Protein AF-A0A3N5PDW2-F1 (afdb_monomer_lite)

Sequence (123 aa):
MMLAMENLGFAMRLTTVVAPVGIYFLVLGLLNSRRHPQLLSGRQDFSLLFISLSLLFLLPLASYVGLSMTGAVLLALALAAVVFFLSPQDRMWVIYNLPRMEARSAIARSLRAMNVDFADDAG

Structure (mmCIF, N/CA/C/O backbone):
data_AF-A0A3N5PDW2-F1
#
_entry.id   AF-A0A3N5PDW2-F1
#
loop_
_atom_site.group_PDB
_atom_site.id
_atom_site.type_symbol
_atom_site.label_atom_id
_atom_site.label_alt_id
_atom_site.label_comp_id
_atom_site.label_asym_id
_atom_site.label_entity_id
_atom_site.label_seq_id
_atom_site.pdbx_PDB_ins_code
_atom_site.Cartn_x
_atom_site.Cartn_y
_atom_site.Cartn_z
_atom_site.occupancy
_atom_site.B_iso_or_equiv
_atom_site.auth_seq_id
_atom_site.auth_comp_id
_atom_site.auth_asym_id
_atom_site.auth_atom_id
_atom_site.pdbx_PDB_model_num
ATOM 1 N N . MET A 1 1 ? 35.733 -8.718 -13.065 1.00 63.22 1 MET A N 1
ATOM 2 C CA . MET A 1 1 ? 34.658 -7.893 -13.667 1.00 63.22 1 MET A CA 1
ATOM 3 C C . MET A 1 1 ? 33.363 -8.687 -13.852 1.00 63.22 1 MET A C 1
ATOM 5 O O . MET A 1 1 ? 32.339 -8.223 -13.378 1.00 63.22 1 MET A O 1
ATOM 9 N N . MET A 1 2 ? 33.407 -9.902 -14.421 1.00 69.75 2 MET A N 1
ATOM 10 C CA . MET A 1 2 ? 32.227 -10.770 -14.628 1.00 69.75 2 MET A CA 1
ATOM 11 C C . MET A 1 2 ? 31.463 -11.115 -13.328 1.00 69.75 2 MET A C 1
ATOM 13 O O . MET A 1 2 ? 30.279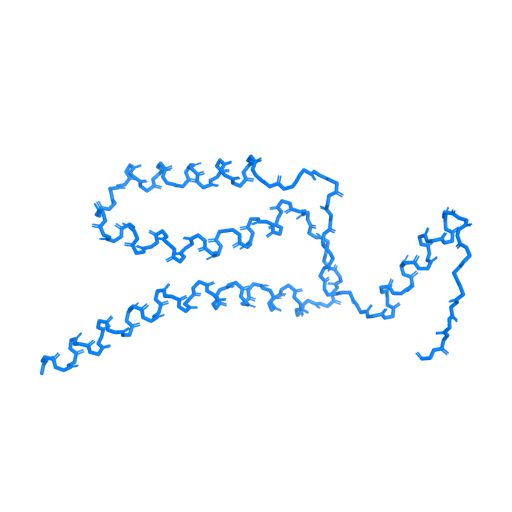 -10.819 -13.228 1.00 69.75 2 MET A O 1
ATOM 17 N N . LEU A 1 3 ? 32.168 -11.569 -12.280 1.00 74.19 3 LEU A N 1
ATOM 18 C CA . LEU A 1 3 ? 31.595 -11.833 -10.943 1.00 74.19 3 LEU A CA 1
ATOM 19 C C . LEU A 1 3 ? 30.930 -10.603 -10.293 1.00 74.19 3 LEU A C 1
ATOM 21 O O . LEU A 1 3 ? 29.956 -10.727 -9.557 1.00 74.19 3 LEU A O 1
ATOM 25 N N . ALA A 1 4 ? 31.445 -9.396 -10.556 1.00 72.94 4 ALA A N 1
ATOM 26 C CA . ALA A 1 4 ? 30.876 -8.166 -10.003 1.00 72.94 4 ALA A CA 1
ATOM 27 C C . ALA A 1 4 ? 29.554 -7.791 -10.695 1.00 72.94 4 ALA A C 1
ATOM 29 O O . ALA A 1 4 ? 28.622 -7.352 -10.027 1.00 72.94 4 ALA A O 1
ATOM 30 N N . MET A 1 5 ? 29.450 -8.005 -12.012 1.00 73.94 5 MET A N 1
ATOM 31 C CA . MET A 1 5 ? 28.212 -7.786 -12.773 1.00 73.94 5 MET A CA 1
ATOM 32 C C . MET A 1 5 ? 27.130 -8.815 -12.427 1.00 73.94 5 MET A C 1
ATOM 34 O O . MET A 1 5 ? 25.963 -8.445 -12.317 1.00 73.94 5 MET A O 1
ATOM 38 N N . GLU A 1 6 ? 27.501 -10.075 -12.188 1.00 76.44 6 GLU A N 1
ATOM 39 C CA . GLU A 1 6 ? 26.564 -11.119 -11.745 1.00 76.44 6 GLU A CA 1
ATOM 40 C C . GLU A 1 6 ? 25.986 -10.816 -10.356 1.00 76.44 6 GLU A C 1
ATOM 42 O O . GLU A 1 6 ? 24.767 -10.839 -10.175 1.00 76.44 6 GLU A O 1
ATOM 47 N N . ASN A 1 7 ? 26.840 -10.432 -9.401 1.00 82.12 7 ASN A N 1
ATOM 48 C CA . ASN A 1 7 ? 26.404 -10.031 -8.062 1.00 82.12 7 ASN A CA 1
ATOM 49 C C . ASN A 1 7 ? 25.494 -8.797 -8.093 1.00 82.12 7 ASN A C 1
ATOM 51 O O . ASN A 1 7 ? 24.509 -8.736 -7.358 1.00 82.12 7 ASN A O 1
ATOM 55 N N . LEU A 1 8 ? 25.785 -7.830 -8.966 1.00 83.62 8 LEU A N 1
ATOM 56 C CA . LEU A 1 8 ? 24.971 -6.625 -9.117 1.00 83.62 8 LEU A CA 1
ATOM 57 C C . LEU A 1 8 ? 23.604 -6.943 -9.744 1.00 83.62 8 LEU A C 1
ATOM 59 O O . LEU A 1 8 ? 22.581 -6.444 -9.278 1.00 83.62 8 LEU A O 1
ATOM 63 N N . GLY A 1 9 ? 23.561 -7.835 -10.737 1.00 81.81 9 GLY A N 1
ATOM 64 C CA . GLY A 1 9 ? 22.312 -8.328 -11.318 1.00 81.81 9 GLY A CA 1
ATOM 65 C C . GLY A 1 9 ? 21.448 -9.089 -10.309 1.00 81.81 9 GLY A C 1
ATOM 66 O O . GLY A 1 9 ? 20.234 -8.878 -10.251 1.00 81.81 9 GLY A O 1
ATOM 67 N N . PHE A 1 10 ? 22.064 -9.931 -9.475 1.00 83.62 10 PHE A N 1
ATOM 68 C CA . PHE A 1 10 ? 21.368 -10.635 -8.399 1.00 83.62 10 PHE A CA 1
ATOM 69 C C . PHE A 1 10 ? 20.831 -9.669 -7.337 1.00 83.62 10 PHE A C 1
ATOM 71 O O . PHE A 1 10 ? 19.653 -9.742 -6.988 1.00 83.62 10 PHE A O 1
ATOM 78 N N . ALA A 1 11 ? 21.653 -8.720 -6.878 1.00 84.00 11 ALA A N 1
ATOM 79 C CA . ALA A 1 11 ? 21.247 -7.716 -5.900 1.00 84.00 11 ALA A CA 1
ATOM 80 C C . ALA A 1 11 ? 20.052 -6.891 -6.401 1.00 84.00 11 ALA A C 1
ATOM 82 O O . ALA A 1 11 ? 19.073 -6.740 -5.682 1.00 84.00 11 ALA A O 1
ATOM 83 N N . MET A 1 12 ? 20.072 -6.443 -7.659 1.00 81.38 12 MET A N 1
ATOM 84 C CA . MET A 1 12 ? 18.969 -5.683 -8.259 1.00 81.38 12 MET A CA 1
ATOM 85 C C . MET A 1 12 ? 17.661 -6.484 -8.334 1.00 81.38 12 MET A C 1
ATOM 87 O O . MET A 1 12 ? 16.587 -5.948 -8.046 1.00 81.38 12 MET A O 1
ATOM 91 N N . ARG A 1 13 ? 17.735 -7.777 -8.681 1.00 81.12 13 ARG A N 1
ATOM 92 C CA . ARG A 1 13 ? 16.570 -8.683 -8.673 1.00 81.12 13 ARG A CA 1
ATOM 93 C C . ARG A 1 13 ? 16.031 -8.894 -7.263 1.00 81.12 13 ARG A C 1
ATOM 95 O O . ARG A 1 13 ? 14.824 -8.880 -7.053 1.00 81.12 13 ARG A O 1
ATOM 102 N N . LEU A 1 1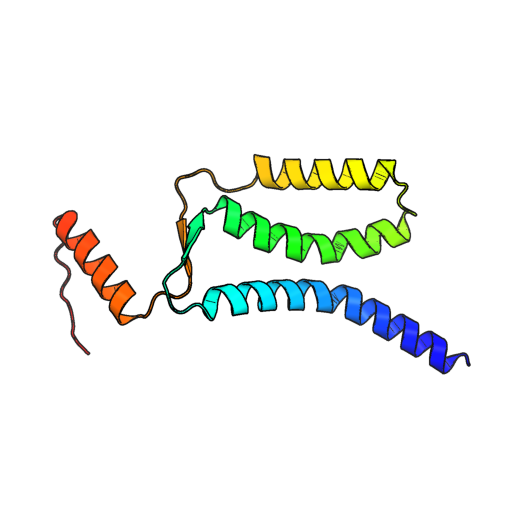4 ? 16.920 -9.046 -6.286 1.00 83.31 14 LEU A N 1
ATOM 103 C CA . LEU A 1 14 ? 16.521 -9.179 -4.893 1.00 83.31 14 LEU A CA 1
ATOM 104 C C . LEU A 1 14 ? 15.866 -7.888 -4.383 1.00 83.31 14 LEU A C 1
ATOM 106 O O . LEU A 1 14 ? 14.794 -7.939 -3.791 1.00 83.31 14 LEU A O 1
ATOM 110 N N . THR A 1 15 ? 16.454 -6.724 -4.659 1.00 82.50 15 THR A N 1
ATOM 111 C CA . THR A 1 15 ? 15.915 -5.423 -4.245 1.00 82.50 15 THR A CA 1
ATOM 112 C C . THR A 1 15 ? 14.554 -5.143 -4.870 1.00 82.50 15 THR A C 1
ATOM 114 O O . THR A 1 15 ? 13.666 -4.673 -4.170 1.00 82.50 15 THR A O 1
ATOM 117 N N . THR A 1 16 ? 14.346 -5.462 -6.149 1.00 78.81 16 THR A N 1
ATOM 118 C CA . THR A 1 16 ? 13.032 -5.284 -6.798 1.00 78.81 16 THR A CA 1
ATOM 119 C C . THR A 1 16 ? 11.940 -6.140 -6.161 1.00 78.81 16 THR A C 1
ATOM 121 O O . THR A 1 16 ? 10.790 -5.710 -6.134 1.00 78.81 16 THR A O 1
ATOM 124 N N . VAL A 1 17 ? 12.295 -7.293 -5.583 1.00 79.56 17 VAL A N 1
ATOM 125 C CA . VAL A 1 17 ? 11.353 -8.143 -4.843 1.00 79.56 17 VAL A CA 1
ATOM 126 C C . VAL A 1 17 ? 11.146 -7.676 -3.399 1.00 79.56 17 VAL A C 1
ATOM 128 O O . VAL A 1 17 ? 10.023 -7.624 -2.902 1.00 79.56 17 VAL A O 1
ATOM 131 N N . VAL A 1 18 ? 12.229 -7.325 -2.707 1.00 82.88 18 VAL A N 1
ATOM 132 C CA . VAL A 1 18 ? 12.208 -7.026 -1.269 1.00 82.88 18 VAL A CA 1
ATOM 133 C C . VAL A 1 18 ? 11.745 -5.598 -0.979 1.00 82.88 18 VAL A C 1
ATOM 135 O O . VAL A 1 18 ? 11.040 -5.378 0.004 1.00 82.88 18 VAL A O 1
ATOM 138 N N . ALA A 1 19 ? 12.101 -4.619 -1.815 1.00 82.62 19 ALA A N 1
ATOM 139 C CA . ALA A 1 19 ? 11.792 -3.212 -1.559 1.00 82.62 19 ALA A CA 1
ATOM 140 C C . ALA A 1 19 ? 10.282 -2.922 -1.444 1.00 82.62 19 ALA A C 1
ATOM 142 O O . ALA A 1 19 ? 9.908 -2.254 -0.484 1.00 82.62 19 ALA A O 1
ATOM 143 N N . PRO A 1 20 ? 9.391 -3.434 -2.317 1.00 79.75 20 PRO A N 1
ATOM 144 C CA . PRO A 1 20 ? 7.949 -3.200 -2.196 1.00 79.75 20 PRO A CA 1
ATOM 145 C C . PRO A 1 20 ? 7.359 -3.774 -0.902 1.00 79.75 20 PRO A C 1
ATOM 147 O O . PRO A 1 20 ? 6.557 -3.123 -0.233 1.00 79.75 20 PRO A O 1
ATOM 150 N N . VAL A 1 21 ? 7.816 -4.966 -0.505 1.00 82.75 21 VAL A N 1
ATOM 151 C CA . VAL A 1 21 ? 7.436 -5.599 0.767 1.00 82.75 21 VAL A CA 1
ATOM 152 C C . VAL A 1 21 ? 7.930 -4.759 1.947 1.00 82.75 21 VAL A C 1
ATOM 154 O O . VAL A 1 21 ? 7.174 -4.487 2.879 1.00 82.75 21 VAL A O 1
ATOM 157 N N . GLY A 1 22 ? 9.175 -4.284 1.885 1.00 85.44 22 GLY A N 1
ATOM 158 C CA . GLY A 1 22 ? 9.746 -3.378 2.878 1.00 85.44 22 GLY A CA 1
ATOM 159 C C . GLY A 1 22 ? 8.977 -2.061 2.988 1.00 85.44 22 GLY A C 1
ATOM 160 O O . GLY A 1 22 ? 8.706 -1.613 4.097 1.00 85.44 22 GLY A O 1
ATOM 161 N N . ILE A 1 23 ? 8.562 -1.471 1.863 1.00 84.62 23 ILE A N 1
ATOM 162 C CA . ILE A 1 23 ? 7.730 -0.260 1.828 1.00 84.62 23 ILE A CA 1
ATOM 163 C C . ILE A 1 23 ? 6.378 -0.522 2.492 1.00 84.62 23 ILE A C 1
ATOM 165 O O . ILE A 1 23 ? 5.954 0.275 3.326 1.00 84.62 23 ILE A O 1
ATOM 169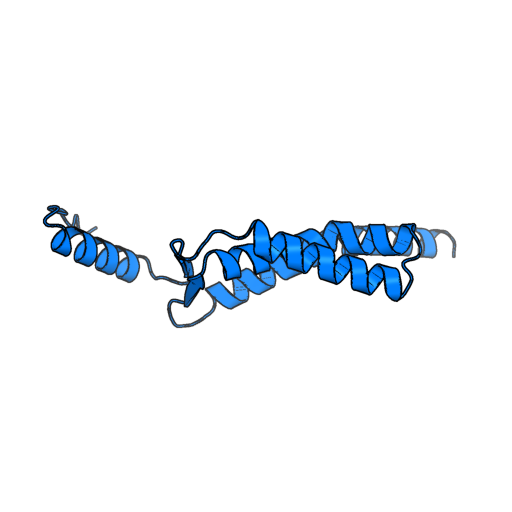 N N . TYR A 1 24 ? 5.724 -1.643 2.181 1.00 85.12 24 TYR A N 1
ATOM 170 C CA . TYR A 1 24 ? 4.456 -2.008 2.809 1.00 85.12 24 TYR A CA 1
ATOM 171 C C . TYR A 1 24 ? 4.587 -2.108 4.337 1.00 85.12 24 TYR A C 1
ATOM 173 O O . TYR A 1 24 ? 3.829 -1.470 5.070 1.00 85.12 24 TYR A O 1
ATOM 181 N N . PHE A 1 25 ? 5.591 -2.838 4.831 1.00 86.81 25 PHE A N 1
ATOM 182 C CA . PHE A 1 25 ? 5.834 -2.949 6.271 1.00 86.81 25 PHE A CA 1
ATOM 183 C C . PHE A 1 25 ? 6.280 -1.636 6.909 1.00 86.81 25 PHE A C 1
ATOM 185 O O . PHE A 1 25 ? 5.925 -1.380 8.055 1.00 86.81 25 PHE A O 1
ATOM 192 N N . LEU A 1 26 ? 7.008 -0.782 6.189 1.00 86.12 26 LEU A N 1
ATOM 193 C CA . LEU A 1 26 ? 7.357 0.556 6.657 1.00 86.12 26 LEU A CA 1
ATOM 194 C C . LEU A 1 26 ? 6.098 1.408 6.845 1.00 86.12 26 LEU A C 1
ATOM 196 O O . LEU A 1 26 ? 5.933 2.026 7.893 1.00 86.12 26 LEU A O 1
ATOM 200 N N . VAL A 1 27 ? 5.191 1.413 5.865 1.00 84.94 27 VAL A N 1
ATOM 201 C CA . VAL A 1 27 ? 3.908 2.122 5.958 1.00 84.94 27 VAL A CA 1
ATOM 202 C C . VAL A 1 27 ? 3.091 1.586 7.130 1.00 84.94 27 VAL A C 1
ATOM 204 O O . VAL A 1 27 ? 2.648 2.373 7.965 1.00 84.94 27 VAL A O 1
ATOM 207 N N . LEU A 1 28 ? 2.952 0.263 7.256 1.00 84.00 28 LEU A N 1
ATOM 208 C CA . LEU A 1 28 ? 2.284 -0.349 8.405 1.00 84.00 28 LEU A CA 1
ATOM 209 C C . LEU A 1 28 ? 2.953 0.034 9.725 1.00 84.00 28 LEU A C 1
ATOM 211 O O . LEU A 1 28 ? 2.263 0.377 10.679 1.00 84.00 28 LEU A O 1
ATOM 215 N N . GLY A 1 29 ? 4.281 0.000 9.797 1.00 83.81 29 GLY A N 1
ATOM 216 C CA . GLY A 1 29 ? 5.037 0.379 10.985 1.00 83.81 29 GLY A CA 1
ATOM 217 C C . GLY A 1 29 ? 4.797 1.836 11.372 1.00 83.81 29 GLY A C 1
ATOM 218 O O . GLY A 1 29 ? 4.584 2.125 12.546 1.00 83.81 29 GLY A O 1
ATOM 219 N N . LEU A 1 30 ? 4.738 2.748 10.399 1.00 84.62 30 LEU A N 1
ATOM 220 C CA . LEU A 1 30 ? 4.427 4.162 10.621 1.00 84.62 30 LEU A CA 1
ATOM 221 C C . LEU A 1 30 ? 2.988 4.376 11.100 1.00 84.62 30 LEU A C 1
ATOM 223 O O . LEU A 1 30 ? 2.764 5.203 11.984 1.00 84.62 30 LEU A O 1
ATOM 227 N N . LEU A 1 31 ? 2.024 3.634 10.549 1.00 84.31 31 LEU A N 1
ATOM 228 C CA . LEU A 1 31 ? 0.634 3.657 11.013 1.00 84.31 31 LEU A CA 1
ATOM 229 C C . LEU A 1 31 ? 0.522 3.121 12.449 1.00 84.31 31 LEU A C 1
ATOM 231 O O . LEU A 1 31 ? -0.147 3.721 13.287 1.00 84.31 31 LEU A O 1
ATOM 235 N N . ASN A 1 32 ? 1.239 2.040 12.760 1.00 81.19 32 ASN A N 1
ATOM 236 C CA . ASN A 1 32 ? 1.230 1.411 14.081 1.00 81.19 32 ASN A CA 1
ATOM 237 C C . ASN A 1 32 ? 2.067 2.155 15.136 1.00 81.19 32 ASN A C 1
ATOM 239 O O . ASN A 1 32 ? 1.840 1.963 16.321 1.00 81.19 32 ASN A O 1
ATOM 243 N N . SER A 1 33 ? 3.008 3.017 14.741 1.00 81.81 33 SER A N 1
ATOM 244 C CA . SER A 1 33 ? 3.857 3.778 15.679 1.00 81.81 33 SER A CA 1
ATOM 245 C C . SER A 1 33 ? 3.255 5.117 16.113 1.00 81.81 33 SER A C 1
ATOM 247 O O . SER A 1 33 ? 3.870 5.866 16.878 1.00 81.81 33 SER A O 1
ATOM 249 N N . ARG A 1 34 ? 2.075 5.481 15.599 1.00 82.00 34 ARG A N 1
ATOM 250 C CA . ARG A 1 34 ? 1.386 6.715 16.001 1.00 82.00 34 ARG A CA 1
ATOM 251 C C . ARG A 1 34 ? 0.986 6.624 17.480 1.00 82.00 34 ARG A C 1
A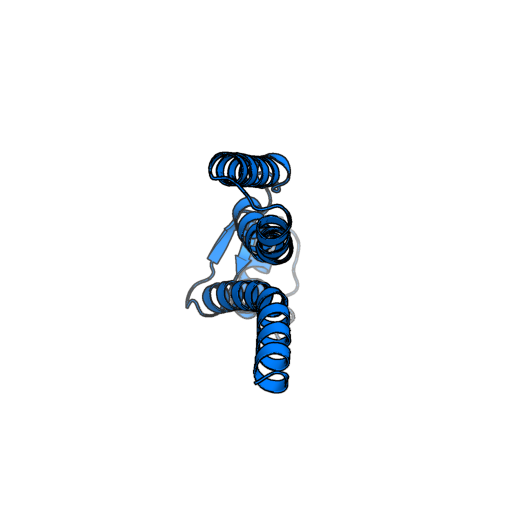TOM 253 O O . ARG A 1 34 ? 0.885 5.551 18.050 1.00 82.00 34 ARG A O 1
ATOM 260 N N . ARG A 1 35 ? 0.755 7.763 18.137 1.00 76.44 35 ARG A N 1
ATOM 261 C CA . ARG A 1 35 ? 0.301 7.789 19.548 1.00 76.44 35 ARG A CA 1
ATOM 262 C C . ARG A 1 35 ? -1.213 7.671 19.712 1.00 76.44 35 ARG A C 1
ATOM 264 O O . ARG A 1 35 ? -1.683 7.455 20.819 1.00 76.44 35 ARG A O 1
ATOM 271 N N . HIS A 1 36 ? -1.960 7.845 18.626 1.00 78.06 36 HIS A N 1
ATOM 272 C CA . HIS A 1 36 ? -3.417 7.864 18.639 1.00 78.06 36 HIS A CA 1
ATOM 273 C C . HIS A 1 36 ? -3.965 6.802 17.683 1.00 78.06 36 HIS A C 1
ATOM 275 O O . HIS A 1 36 ? -3.313 6.538 16.662 1.00 78.06 36 HIS A O 1
ATOM 281 N N . PRO A 1 37 ? -5.143 6.223 17.978 1.00 81.56 37 PRO A N 1
ATOM 282 C CA . PRO A 1 37 ? -5.830 5.329 17.059 1.00 81.56 37 PRO A CA 1
ATOM 283 C C . PRO A 1 37 ? -6.090 6.028 15.727 1.00 81.56 37 PRO A C 1
ATOM 285 O O . PRO A 1 37 ? -6.525 7.182 15.691 1.00 81.56 37 PRO A O 1
ATOM 288 N N . GLN A 1 38 ? -5.818 5.335 14.627 1.00 83.75 38 GLN A N 1
ATOM 289 C CA . GLN A 1 38 ? -6.072 5.848 13.286 1.00 83.75 38 GLN A CA 1
ATOM 290 C C . GLN A 1 38 ? -7.210 5.071 12.644 1.00 83.75 38 GLN A C 1
ATOM 292 O O . GLN A 1 38 ? -7.160 3.847 12.556 1.00 83.75 38 GLN A O 1
ATOM 297 N N . LEU A 1 39 ? -8.223 5.801 12.185 1.00 85.94 39 LEU A N 1
ATOM 298 C CA . LEU A 1 39 ? -9.337 5.254 11.429 1.00 85.94 39 LEU A CA 1
ATOM 299 C C . LEU A 1 39 ? -9.031 5.422 9.938 1.00 85.94 39 LEU A C 1
ATOM 301 O O . LEU A 1 39 ? -8.989 6.546 9.439 1.00 85.94 39 LEU A O 1
ATOM 305 N N . LEU A 1 40 ? -8.793 4.318 9.241 1.00 86.56 40 LEU A N 1
ATOM 306 C CA . LEU A 1 40 ? -8.612 4.293 7.793 1.00 86.56 40 LEU A CA 1
ATOM 307 C C . LEU A 1 40 ? -9.881 3.743 7.147 1.00 86.56 40 LEU A C 1
ATOM 309 O O . LEU A 1 40 ? -10.472 2.780 7.640 1.00 86.56 40 LEU A O 1
ATOM 313 N N . SER A 1 41 ? -10.316 4.345 6.042 1.00 87.00 41 SER A N 1
ATOM 314 C CA . SER A 1 41 ? -11.379 3.736 5.242 1.00 87.00 41 SER A CA 1
ATOM 315 C C . SER A 1 41 ? -10.847 2.483 4.549 1.00 87.00 41 SER A C 1
ATOM 317 O O . SER A 1 41 ? -9.659 2.393 4.228 1.00 87.00 41 SER A O 1
ATOM 319 N N . GLY A 1 42 ? -11.729 1.528 4.252 1.00 84.31 42 GLY A N 1
ATOM 320 C CA . GLY A 1 42 ? -11.368 0.328 3.496 1.00 84.31 42 GLY A CA 1
ATOM 321 C C . GLY A 1 42 ? -10.714 0.667 2.154 1.00 84.31 42 GLY A C 1
ATOM 322 O O . GLY A 1 42 ? -9.813 -0.036 1.711 1.00 84.31 42 GLY A O 1
ATOM 323 N N . ARG A 1 43 ? -11.080 1.804 1.544 1.00 86.81 43 ARG A N 1
ATOM 324 C CA . ARG A 1 43 ? -10.432 2.306 0.325 1.00 86.81 43 ARG A CA 1
ATOM 325 C C . ARG A 1 43 ? -8.991 2.734 0.549 1.00 86.81 43 ARG A C 1
ATOM 327 O O . ARG A 1 43 ? -8.144 2.448 -0.294 1.00 86.81 43 ARG A O 1
ATOM 334 N N . GLN A 1 44 ? -8.707 3.422 1.652 1.00 87.19 44 GLN A N 1
ATOM 335 C CA . GLN A 1 44 ? -7.349 3.848 1.984 1.00 87.19 44 GLN A CA 1
ATOM 336 C C . GLN A 1 44 ? -6.461 2.646 2.296 1.00 87.19 44 GLN A C 1
ATOM 338 O O . GLN A 1 44 ? -5.381 2.544 1.721 1.00 87.19 44 GLN A O 1
ATOM 343 N N . ASP A 1 45 ? -6.936 1.717 3.128 1.00 87.44 45 ASP A N 1
ATOM 344 C CA . ASP A 1 45 ? -6.201 0.489 3.445 1.00 87.44 45 ASP A CA 1
ATOM 345 C C . ASP A 1 45 ? -5.927 -0.349 2.183 1.00 87.44 45 ASP A C 1
ATOM 347 O O . ASP A 1 45 ? -4.777 -0.666 1.867 1.00 87.44 45 ASP A O 1
ATOM 351 N N . PHE A 1 46 ? -6.964 -0.579 1.368 1.00 88.19 46 PHE A N 1
ATOM 352 C CA . PHE A 1 46 ? -6.828 -1.269 0.086 1.00 88.19 46 PHE A CA 1
ATOM 353 C C . PHE A 1 46 ? -5.811 -0.588 -0.832 1.00 88.19 46 PHE A C 1
ATOM 355 O O . PHE A 1 46 ? -4.984 -1.264 -1.434 1.00 88.19 46 PHE A O 1
ATOM 362 N N . SER A 1 47 ? -5.836 0.745 -0.929 1.00 88.38 47 SER A N 1
ATOM 363 C CA . SER A 1 47 ? -4.892 1.494 -1.767 1.00 88.38 47 SER A CA 1
ATOM 364 C C . SER A 1 47 ? -3.452 1.323 -1.289 1.00 88.38 47 SER A C 1
ATOM 366 O O . SER A 1 47 ? -2.565 1.087 -2.105 1.00 88.38 47 SER A O 1
ATOM 368 N N . LEU A 1 48 ? -3.209 1.412 0.023 1.00 86.50 48 LEU A N 1
ATOM 369 C CA . LEU A 1 48 ? -1.875 1.254 0.603 1.00 86.50 48 LEU A CA 1
ATOM 370 C C . LEU A 1 48 ? -1.301 -0.134 0.317 1.00 86.50 48 LEU A C 1
ATOM 372 O O . LEU A 1 48 ? -0.151 -0.248 -0.114 1.00 86.50 48 LEU A O 1
ATOM 376 N N . LEU A 1 49 ? -2.107 -1.176 0.506 1.00 85.00 49 LEU A N 1
ATOM 377 C CA . LEU A 1 49 ? -1.708 -2.551 0.235 1.00 85.00 49 LEU A CA 1
ATOM 378 C C . LEU A 1 49 ? -1.518 -2.784 -1.268 1.00 85.00 49 LEU A C 1
ATOM 380 O O . LEU A 1 49 ? -0.457 -3.237 -1.701 1.00 85.00 49 LEU A O 1
ATOM 384 N N . PHE A 1 50 ? -2.518 -2.428 -2.073 1.00 88.00 50 PHE A N 1
ATOM 385 C CA . PHE A 1 50 ? -2.527 -2.693 -3.505 1.00 88.00 50 PHE A CA 1
ATOM 386 C C . PHE A 1 50 ? -1.406 -1.953 -4.232 1.00 88.00 50 PHE A C 1
ATOM 388 O O . PHE A 1 50 ? -0.698 -2.573 -5.018 1.00 88.00 50 PHE A O 1
ATOM 395 N N . ILE A 1 51 ? -1.189 -0.662 -3.962 1.00 86.19 51 ILE A N 1
ATOM 396 C CA . ILE A 1 51 ? -0.124 0.117 -4.614 1.00 86.19 51 ILE A CA 1
ATOM 397 C C . ILE A 1 51 ? 1.253 -0.429 -4.227 1.00 86.19 51 ILE A C 1
ATOM 399 O O . ILE A 1 51 ? 2.097 -0.624 -5.104 1.00 86.19 51 ILE A O 1
ATOM 403 N N . SER A 1 52 ? 1.470 -0.725 -2.939 1.00 82.75 52 SER A N 1
ATOM 404 C CA . SER A 1 52 ? 2.761 -1.241 -2.470 1.00 82.75 52 SER A CA 1
ATOM 405 C C . SER A 1 52 ? 3.088 -2.583 -3.120 1.00 82.75 52 SER A C 1
ATOM 407 O O . SER A 1 52 ? 4.196 -2.768 -3.613 1.00 82.75 52 SER A O 1
ATOM 409 N N . LEU A 1 53 ? 2.119 -3.500 -3.203 1.00 82.81 53 LEU A N 1
ATOM 410 C CA . LEU A 1 53 ? 2.324 -4.798 -3.849 1.00 82.81 53 LEU A CA 1
ATOM 411 C C . LEU A 1 53 ? 2.346 -4.709 -5.377 1.00 82.81 53 LEU A C 1
ATOM 413 O O . LEU A 1 53 ? 3.063 -5.471 -6.015 1.00 82.81 53 LEU A O 1
ATOM 417 N N . SER A 1 54 ? 1.624 -3.771 -5.989 1.00 84.06 54 SER A N 1
ATOM 418 C CA . SER A 1 54 ? 1.656 -3.575 -7.444 1.00 84.06 54 SER A CA 1
ATOM 419 C C . SER A 1 54 ? 3.053 -3.189 -7.918 1.00 84.06 54 SER A C 1
ATOM 421 O O . SER A 1 54 ? 3.496 -3.656 -8.964 1.00 84.06 54 SER A O 1
ATOM 423 N N . LEU A 1 55 ? 3.793 -2.406 -7.126 1.00 81.62 55 LEU A N 1
ATOM 424 C CA . LEU A 1 55 ? 5.172 -2.026 -7.442 1.00 81.62 55 LEU A CA 1
ATOM 425 C C . LEU A 1 55 ? 6.086 -3.241 -7.682 1.00 81.62 55 LEU A C 1
ATOM 427 O O . LEU A 1 55 ? 6.972 -3.169 -8.533 1.00 81.62 55 LEU A O 1
ATOM 431 N N . LEU A 1 56 ? 5.822 -4.359 -6.994 1.00 79.50 56 LEU A N 1
ATOM 432 C CA . LEU A 1 56 ? 6.538 -5.629 -7.142 1.00 79.50 56 LEU A CA 1
ATOM 433 C C . LEU A 1 56 ? 6.485 -6.180 -8.566 1.00 79.50 56 LEU A C 1
ATOM 435 O O . LEU A 1 56 ? 7.468 -6.726 -9.057 1.00 79.50 56 LEU A O 1
ATOM 439 N N . PHE A 1 57 ? 5.340 -6.032 -9.227 1.00 78.62 57 PHE A N 1
ATOM 440 C CA . PHE A 1 57 ? 5.108 -6.576 -10.561 1.00 78.62 57 PHE A CA 1
ATOM 441 C C . PHE A 1 57 ? 5.330 -5.528 -11.649 1.00 78.62 57 PHE A C 1
ATOM 443 O O . PHE A 1 57 ? 5.837 -5.839 -12.725 1.00 78.62 57 PHE A O 1
ATOM 450 N N . LEU A 1 58 ? 4.982 -4.274 -11.371 1.00 82.56 58 LEU A N 1
ATOM 451 C CA . LEU A 1 58 ? 4.992 -3.219 -12.374 1.00 82.56 58 LEU A CA 1
ATOM 452 C C . LEU A 1 58 ? 6.382 -2.706 -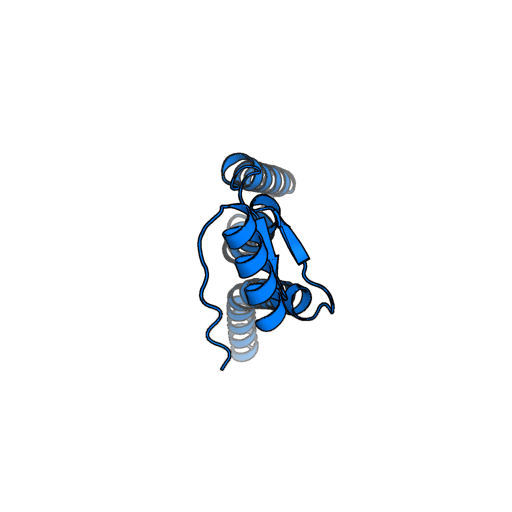12.713 1.00 82.56 58 LEU A C 1
ATOM 454 O O . LEU A 1 58 ? 6.643 -2.445 -13.881 1.00 82.56 58 LEU A O 1
ATOM 458 N N . LEU A 1 59 ? 7.276 -2.576 -11.732 1.00 80.00 59 LEU A N 1
ATOM 459 C CA . LEU A 1 59 ? 8.656 -2.156 -11.986 1.00 80.00 59 LEU A CA 1
ATOM 460 C C . LEU A 1 59 ? 9.402 -3.131 -12.915 1.00 80.00 59 LEU A C 1
ATOM 462 O O . LEU A 1 59 ? 9.923 -2.678 -13.940 1.00 80.00 59 LEU A O 1
ATOM 466 N N . PRO A 1 60 ? 9.437 -4.452 -12.637 1.00 75.88 60 PRO A N 1
ATOM 467 C CA . PRO A 1 60 ? 10.092 -5.387 -13.543 1.00 75.88 60 PRO A CA 1
ATOM 468 C C . PRO A 1 60 ? 9.386 -5.451 -14.900 1.00 75.88 60 PRO A C 1
ATOM 470 O O . PRO A 1 60 ? 10.066 -5.448 -15.925 1.00 75.88 60 PRO A O 1
ATOM 473 N N . LEU A 1 61 ? 8.049 -5.415 -14.941 1.00 79.00 61 LEU A N 1
ATOM 474 C CA . LEU A 1 61 ? 7.308 -5.413 -16.204 1.00 79.00 61 LEU A CA 1
ATOM 475 C C . LEU A 1 61 ? 7.612 -4.169 -17.052 1.00 79.00 61 LEU A C 1
ATOM 477 O O . LEU A 1 61 ? 7.859 -4.287 -18.249 1.00 79.00 61 LEU A O 1
ATOM 481 N N . ALA A 1 62 ? 7.667 -2.988 -16.437 1.00 82.12 62 ALA A N 1
ATOM 482 C CA . ALA A 1 62 ? 8.018 -1.747 -17.119 1.00 82.12 62 ALA A CA 1
ATOM 483 C C . ALA A 1 62 ? 9.445 -1.781 -17.678 1.00 82.12 62 ALA A C 1
ATOM 485 O O . ALA A 1 62 ? 9.672 -1.330 -18.802 1.00 82.12 62 ALA A O 1
ATOM 486 N N . SER A 1 63 ? 10.386 -2.364 -16.928 1.00 78.62 63 SER A N 1
ATOM 487 C CA . SER A 1 63 ? 11.764 -2.551 -17.392 1.00 78.62 63 SER A CA 1
ATOM 488 C C . SER A 1 63 ? 11.873 -3.552 -18.548 1.00 78.62 63 SER A C 1
ATOM 490 O O . SER A 1 63 ? 12.676 -3.351 -19.452 1.00 78.62 63 SER A O 1
ATOM 492 N N . TYR A 1 64 ? 11.041 -4.598 -18.546 1.00 79.31 64 TYR A N 1
ATOM 493 C CA . TYR A 1 64 ? 11.045 -5.644 -19.568 1.00 79.31 64 TYR A CA 1
ATOM 494 C C . TYR A 1 64 ? 10.417 -5.177 -20.886 1.00 79.31 64 TYR A C 1
ATOM 496 O O . TYR A 1 64 ? 10.935 -5.467 -21.958 1.00 79.31 64 TYR A O 1
ATOM 504 N N . VAL A 1 65 ? 9.306 -4.439 -20.807 1.00 83.31 65 VAL A N 1
ATOM 505 C CA . VAL A 1 65 ? 8.541 -3.981 -21.980 1.00 83.31 65 VAL A CA 1
ATOM 506 C C . VAL A 1 65 ? 9.133 -2.702 -22.590 1.00 83.31 65 VAL A C 1
ATOM 508 O O . VAL A 1 65 ? 8.808 -2.356 -23.722 1.00 83.31 65 VAL A O 1
ATOM 511 N N . GLY A 1 66 ? 10.017 -1.999 -21.871 1.00 79.88 66 GLY A N 1
ATOM 512 C CA . GLY A 1 66 ? 10.568 -0.719 -22.322 1.00 79.88 66 GLY A CA 1
ATOM 513 C C . GLY A 1 66 ? 9.496 0.369 -22.316 1.00 79.88 66 GLY A C 1
ATOM 514 O O . GLY A 1 66 ? 9.197 0.971 -23.346 1.00 79.88 66 GLY A O 1
ATOM 515 N N . LEU A 1 67 ? 8.864 0.568 -21.156 1.00 82.56 67 LEU A N 1
ATOM 516 C CA . LEU A 1 67 ? 7.680 1.414 -21.015 1.00 82.56 67 LEU A CA 1
ATOM 517 C C . LEU A 1 67 ? 7.930 2.848 -21.526 1.00 82.56 67 LEU A C 1
ATOM 519 O O . LEU A 1 67 ? 8.784 3.570 -21.011 1.00 82.56 67 LEU A O 1
ATOM 523 N N . SER A 1 68 ? 7.151 3.280 -22.519 1.00 88.19 68 SER A N 1
ATOM 524 C CA . SER A 1 68 ? 7.142 4.673 -22.975 1.00 88.19 68 SER A CA 1
ATOM 525 C C . SER A 1 68 ? 6.406 5.573 -21.977 1.00 88.19 68 SER A C 1
ATOM 527 O O . SER A 1 68 ? 5.632 5.095 -21.146 1.00 88.19 68 SER A O 1
ATOM 529 N N . MET A 1 69 ? 6.582 6.895 -22.085 1.00 84.25 69 MET A N 1
ATOM 530 C CA . MET A 1 69 ? 5.861 7.867 -21.246 1.00 84.25 69 MET A CA 1
ATOM 531 C C . MET A 1 69 ? 4.336 7.673 -21.327 1.00 84.25 69 MET A C 1
ATOM 533 O O . MET A 1 69 ? 3.643 7.691 -20.313 1.00 84.25 69 MET A O 1
ATOM 537 N N . THR A 1 70 ? 3.813 7.400 -22.526 1.00 88.06 70 THR A N 1
ATOM 538 C CA . THR A 1 70 ? 2.392 7.087 -22.739 1.00 88.06 70 THR A CA 1
ATOM 539 C C . THR A 1 70 ? 1.989 5.786 -22.046 1.00 88.06 70 THR A C 1
ATOM 541 O O . THR A 1 70 ? 0.938 5.731 -21.411 1.00 88.06 70 THR A O 1
ATOM 544 N N . GLY A 1 71 ? 2.838 4.754 -22.109 1.00 86.88 71 GLY A N 1
ATOM 545 C CA . GLY A 1 71 ? 2.626 3.500 -21.386 1.00 86.88 71 GLY A CA 1
ATOM 546 C C . GLY A 1 71 ? 2.592 3.695 -19.868 1.00 86.88 71 GLY A C 1
ATOM 547 O O . GLY A 1 71 ? 1.738 3.117 -19.200 1.00 86.88 71 GLY A O 1
ATOM 548 N N . ALA A 1 72 ? 3.453 4.561 -19.326 1.00 84.31 72 ALA A N 1
ATOM 549 C CA . ALA A 1 72 ? 3.470 4.898 -17.902 1.00 84.31 72 ALA A CA 1
ATOM 550 C C . ALA A 1 72 ? 2.173 5.586 -17.454 1.00 84.31 72 ALA A C 1
ATOM 552 O O . ALA A 1 72 ? 1.604 5.219 -16.426 1.00 84.31 72 ALA A O 1
ATOM 553 N N . VAL A 1 73 ? 1.669 6.538 -18.247 1.00 87.19 73 VAL A N 1
ATOM 554 C CA . VAL A 1 73 ? 0.396 7.221 -17.966 1.00 87.19 73 VAL A CA 1
ATOM 555 C C . VAL A 1 73 ? -0.776 6.241 -18.017 1.00 87.19 73 VAL A C 1
ATOM 557 O O . VAL A 1 73 ? -1.591 6.223 -17.097 1.00 87.19 73 VAL A O 1
ATOM 560 N N . LEU A 1 74 ? -0.849 5.390 -19.046 1.00 90.06 74 LEU A N 1
ATOM 561 C CA . LEU A 1 74 ? -1.900 4.372 -19.156 1.00 90.06 74 LEU A CA 1
ATOM 562 C C . LEU A 1 74 ? -1.868 3.392 -17.983 1.00 90.06 74 LEU A C 1
ATOM 564 O O . LEU A 1 74 ? -2.916 3.045 -17.444 1.00 90.06 74 LEU A O 1
ATOM 568 N N . LEU A 1 75 ? -0.674 2.987 -17.555 1.00 88.00 75 LEU A N 1
ATOM 569 C CA . LEU A 1 75 ? -0.511 2.107 -16.410 1.00 88.00 75 LEU A CA 1
ATOM 570 C C . LEU A 1 75 ? -0.977 2.769 -15.107 1.00 88.00 75 LEU A C 1
ATOM 572 O O . LEU A 1 75 ? -1.694 2.148 -14.324 1.00 88.00 75 LEU A O 1
ATOM 576 N N . ALA A 1 76 ? -0.618 4.035 -14.886 1.00 85.25 76 ALA A N 1
ATOM 577 C CA . ALA A 1 76 ? -1.072 4.789 -13.722 1.00 85.25 76 ALA A CA 1
ATOM 578 C C . ALA A 1 76 ? -2.603 4.936 -13.701 1.00 85.25 76 ALA A C 1
ATOM 580 O O . ALA A 1 76 ? -3.227 4.737 -12.659 1.00 85.25 76 ALA A O 1
ATOM 581 N N . LEU A 1 77 ? -3.219 5.215 -14.856 1.00 89.75 77 LEU A N 1
ATOM 582 C CA . LEU A 1 77 ? -4.676 5.272 -14.997 1.00 89.75 77 LEU A CA 1
ATOM 583 C C . LEU A 1 77 ? -5.331 3.912 -14.740 1.00 89.75 77 LEU A C 1
ATOM 585 O O . LEU A 1 77 ? -6.348 3.850 -14.053 1.00 89.75 77 LEU A O 1
ATOM 589 N N . ALA A 1 78 ? -4.741 2.822 -15.236 1.00 89.69 78 ALA A N 1
ATOM 590 C CA . ALA A 1 78 ? -5.235 1.471 -14.991 1.00 89.69 78 ALA A CA 1
ATOM 591 C C . ALA A 1 78 ? -5.196 1.116 -13.497 1.00 89.69 78 ALA A C 1
ATOM 593 O O . ALA A 1 78 ? -6.173 0.594 -12.964 1.00 89.69 78 ALA A O 1
ATOM 594 N N . LEU A 1 79 ? -4.113 1.457 -12.792 1.00 88.88 79 LEU A N 1
ATOM 595 C CA . LEU A 1 79 ? -4.025 1.266 -11.342 1.00 88.88 79 LEU A CA 1
ATOM 596 C C . LEU A 1 79 ? -5.041 2.110 -10.585 1.00 88.88 79 LEU A C 1
ATOM 598 O O . LEU A 1 79 ? -5.702 1.600 -9.683 1.00 88.88 79 LEU A O 1
ATOM 602 N N . ALA A 1 80 ? -5.190 3.381 -10.960 1.00 87.06 80 ALA A N 1
ATOM 603 C CA . ALA A 1 80 ? -6.191 4.255 -10.367 1.00 87.06 80 ALA A CA 1
ATOM 604 C C . ALA A 1 80 ? -7.605 3.694 -10.573 1.00 87.06 80 ALA A C 1
ATOM 606 O O . ALA A 1 80 ? -8.403 3.704 -9.639 1.00 87.06 80 ALA A O 1
ATOM 607 N N . ALA A 1 81 ? -7.895 3.141 -11.753 1.00 90.75 81 ALA A N 1
ATOM 608 C CA . ALA A 1 81 ? -9.161 2.481 -12.039 1.00 90.75 81 ALA A CA 1
ATOM 609 C C . ALA A 1 81 ? -9.355 1.228 -11.174 1.00 90.75 81 ALA A C 1
ATOM 611 O O . ALA A 1 81 ? -10.409 1.077 -10.566 1.00 90.75 81 ALA A O 1
ATOM 612 N N . VAL A 1 82 ? -8.344 0.363 -11.044 1.00 88.75 82 VAL A N 1
ATOM 613 C CA . VAL A 1 82 ? -8.422 -0.821 -10.169 1.00 88.75 82 VAL A CA 1
ATOM 614 C C . VAL A 1 82 ? -8.697 -0.415 -8.727 1.00 88.75 82 VAL A C 1
ATOM 616 O O . VAL A 1 82 ? -9.627 -0.931 -8.115 1.00 88.75 82 VAL A O 1
ATOM 619 N N . VAL A 1 83 ? -7.950 0.551 -8.194 1.00 87.62 83 VAL A N 1
ATOM 620 C CA . VAL A 1 83 ? -8.197 1.083 -6.850 1.00 87.62 83 VAL A CA 1
ATOM 621 C C . VAL A 1 83 ? -9.611 1.645 -6.747 1.00 87.62 83 VAL A C 1
ATOM 623 O O . VAL A 1 83 ? -10.323 1.356 -5.791 1.00 87.62 83 VAL A O 1
ATOM 626 N N . PHE A 1 84 ? -10.061 2.416 -7.731 1.00 86.69 84 PHE A N 1
ATOM 627 C CA . PHE A 1 84 ? -11.387 3.017 -7.711 1.00 86.69 84 PHE A CA 1
ATOM 628 C C . PHE A 1 84 ? -12.514 1.974 -7.727 1.00 86.69 84 PHE A C 1
ATOM 630 O O . PHE A 1 84 ? -13.435 2.089 -6.922 1.00 86.69 84 PHE A O 1
ATOM 637 N N . PHE A 1 85 ? -12.427 0.958 -8.589 1.00 89.00 85 PHE A N 1
ATOM 638 C CA . PHE A 1 85 ? -13.488 -0.031 -8.798 1.00 89.00 85 PHE A CA 1
ATOM 639 C C . PHE A 1 85 ? -13.459 -1.202 -7.813 1.00 89.00 85 PHE A C 1
ATOM 641 O O . PHE A 1 85 ? -14.521 -1.702 -7.454 1.00 89.00 85 PHE A O 1
ATOM 648 N N . LEU A 1 86 ? -12.274 -1.656 -7.393 1.00 87.81 86 LEU A N 1
ATOM 649 C CA . LEU A 1 86 ? -12.127 -2.822 -6.515 1.00 87.81 86 LEU A CA 1
ATOM 650 C C . LEU A 1 86 ? -11.977 -2.461 -5.036 1.00 87.81 86 LEU A C 1
ATOM 652 O O . LEU A 1 86 ? -12.069 -3.353 -4.192 1.00 87.81 86 LEU A O 1
ATOM 656 N N . SER A 1 87 ? -11.761 -1.186 -4.696 1.00 85.00 87 SER A N 1
ATOM 657 C CA . SER A 1 87 ? -11.709 -0.806 -3.285 1.00 85.00 87 SER A CA 1
ATOM 658 C C . SER A 1 87 ? -13.059 -1.039 -2.585 1.00 85.00 87 SER A C 1
ATOM 660 O O . SER A 1 87 ? -14.110 -0.729 -3.154 1.00 85.00 87 SER A O 1
ATOM 662 N N . PRO A 1 88 ? -13.060 -1.553 -1.338 1.00 80.25 88 PRO A N 1
ATOM 663 C CA . PRO A 1 88 ? -14.284 -1.720 -0.561 1.00 80.25 88 PRO A CA 1
ATOM 664 C C . PRO A 1 88 ? -15.020 -0.384 -0.403 1.00 80.25 88 PRO A C 1
ATOM 666 O O . PRO A 1 88 ? -14.411 0.615 -0.016 1.00 80.25 88 PRO A O 1
ATOM 669 N N . GLN A 1 89 ? -16.327 -0.358 -0.676 1.00 74.19 89 GLN A N 1
ATOM 670 C CA . GLN A 1 89 ? -17.145 0.850 -0.510 1.00 74.19 89 GLN A CA 1
ATOM 671 C C . GLN A 1 89 ? -17.336 1.222 0.975 1.00 74.19 89 GLN A C 1
ATOM 673 O O . GLN A 1 89 ? -17.142 0.381 1.853 1.00 74.19 89 GLN A O 1
ATOM 678 N N . ASP A 1 90 ? -17.726 2.484 1.221 1.00 65.88 90 ASP A N 1
ATOM 679 C CA . ASP A 1 90 ? -17.654 3.330 2.442 1.00 65.88 90 ASP A CA 1
ATOM 680 C C . ASP A 1 90 ? -18.148 2.768 3.799 1.00 65.88 90 ASP A C 1
ATOM 682 O O . ASP A 1 90 ? -18.250 3.496 4.787 1.00 65.88 90 ASP A O 1
ATOM 686 N N . ARG A 1 91 ? -18.462 1.476 3.896 1.00 75.00 91 ARG A N 1
ATOM 687 C CA . ARG A 1 91 ? -18.931 0.813 5.121 1.00 75.00 91 ARG A CA 1
ATOM 688 C C . ARG A 1 91 ? -17.855 0.025 5.862 1.00 75.00 91 ARG A C 1
ATOM 690 O O . ARG A 1 91 ? -18.141 -0.507 6.931 1.00 75.00 91 ARG A O 1
ATOM 697 N N . MET A 1 92 ? -16.641 -0.059 5.323 1.00 79.94 92 MET A N 1
ATOM 698 C CA . MET A 1 92 ? -15.526 -0.736 5.979 1.00 79.94 92 MET A CA 1
ATOM 699 C C . MET A 1 92 ? -14.538 0.287 6.535 1.00 79.94 92 MET A C 1
ATOM 701 O O . MET A 1 92 ? -14.019 1.123 5.795 1.00 79.94 92 MET A O 1
ATOM 705 N N . TRP A 1 93 ? -14.271 0.190 7.834 1.00 82.25 93 TRP A N 1
ATOM 706 C CA . TRP A 1 93 ? -13.286 1.001 8.540 1.00 82.25 93 TRP A CA 1
ATOM 707 C C . TRP A 1 93 ? -12.285 0.082 9.222 1.00 82.25 93 TRP A C 1
ATOM 709 O O . TRP A 1 93 ? -12.671 -0.882 9.883 1.00 82.25 93 TRP A O 1
ATOM 719 N N . VAL A 1 94 ? -11.005 0.391 9.060 1.00 83.44 94 VAL A N 1
ATOM 720 C CA . VAL A 1 94 ? -9.899 -0.338 9.672 1.00 83.44 94 VAL A CA 1
ATOM 721 C C . VAL A 1 94 ? -9.278 0.562 10.728 1.00 83.44 94 VAL A C 1
ATOM 723 O O . VAL A 1 94 ? -8.913 1.705 10.446 1.00 83.44 94 VAL A O 1
ATOM 726 N N . ILE A 1 95 ? -9.193 0.059 11.959 1.00 84.00 95 ILE A N 1
ATOM 727 C CA . ILE A 1 95 ? -8.596 0.795 13.073 1.00 84.00 95 ILE A CA 1
ATOM 728 C C . ILE A 1 95 ? -7.174 0.291 13.283 1.00 84.00 95 ILE A C 1
ATOM 730 O O . ILE A 1 95 ? -6.968 -0.875 13.613 1.00 84.00 95 ILE A O 1
ATOM 734 N N . TYR A 1 96 ? -6.204 1.184 13.129 1.00 83.75 96 TYR A N 1
ATOM 735 C CA . TYR A 1 96 ? -4.809 0.922 13.460 1.00 83.75 96 TYR A CA 1
ATOM 736 C C . TYR A 1 96 ? -4.463 1.523 14.809 1.00 83.75 96 TYR A C 1
ATOM 738 O O . TYR A 1 96 ? -5.011 2.559 15.196 1.00 83.75 96 TYR A O 1
ATOM 746 N N . ASN A 1 97 ? -3.504 0.892 15.489 1.00 80.38 97 ASN A N 1
ATOM 747 C CA . ASN A 1 97 ? -2.945 1.401 16.734 1.00 80.38 97 ASN A CA 1
ATOM 748 C C . ASN A 1 97 ? -4.007 1.643 17.829 1.00 80.38 97 ASN A C 1
ATOM 750 O O . ASN A 1 97 ? -4.064 2.704 18.447 1.00 80.38 97 ASN A O 1
ATOM 754 N N . LEU A 1 98 ? -4.887 0.661 18.044 1.00 81.00 98 LEU A N 1
ATOM 755 C CA . LEU A 1 98 ? -5.863 0.688 19.132 1.00 81.00 98 LEU A CA 1
ATOM 756 C C . LEU A 1 98 ? -5.362 -0.193 20.289 1.00 81.00 98 LEU A C 1
ATOM 758 O O . LEU A 1 98 ? -5.302 -1.417 20.126 1.00 81.00 98 LEU A O 1
ATOM 762 N N . PRO A 1 99 ? -5.000 0.381 21.453 1.00 81.81 99 PRO A N 1
ATOM 763 C CA . PRO A 1 99 ? -4.600 -0.400 22.619 1.00 81.81 99 PRO A CA 1
ATOM 764 C C . PRO A 1 99 ? -5.685 -1.410 23.007 1.00 81.81 99 PRO A C 1
ATOM 766 O O . PRO A 1 99 ? -6.871 -1.088 22.970 1.00 81.81 99 PRO A O 1
ATOM 769 N N . ARG A 1 100 ? -5.304 -2.623 23.435 1.00 80.19 100 ARG A N 1
ATOM 770 C CA . ARG A 1 100 ? -6.264 -3.695 23.788 1.00 80.19 100 ARG A CA 1
ATOM 771 C C . ARG A 1 100 ? -7.343 -3.240 24.772 1.00 80.19 100 ARG A C 1
ATOM 773 O O . ARG A 1 100 ? -8.508 -3.584 24.595 1.00 80.19 100 ARG A O 1
ATOM 780 N N . MET A 1 101 ? -6.964 -2.464 25.787 1.00 80.81 101 MET A N 1
ATOM 781 C CA . MET A 1 101 ? -7.910 -1.939 26.777 1.00 80.81 101 MET A CA 1
ATOM 782 C C . MET A 1 101 ? -8.899 -0.950 26.151 1.00 80.81 101 MET A C 1
ATOM 784 O O . MET A 1 101 ? -10.100 -1.036 26.399 1.00 80.81 101 MET A O 1
ATOM 788 N N . GLU A 1 102 ? -8.420 -0.053 25.287 1.00 82.19 102 GLU A N 1
ATOM 789 C CA . GLU A 1 102 ? -9.276 0.894 24.570 1.00 82.19 102 GLU A CA 1
ATOM 790 C C . GLU A 1 102 ? -10.204 0.174 23.590 1.00 82.19 102 GLU A C 1
ATOM 792 O O . GLU A 1 102 ? -11.398 0.472 23.571 1.00 82.19 102 GLU A O 1
ATOM 797 N N . ALA A 1 103 ? -9.694 -0.827 22.862 1.00 84.12 103 ALA A N 1
ATOM 798 C CA . ALA A 1 103 ? -10.473 -1.684 21.971 1.00 84.12 103 ALA A CA 1
ATOM 799 C C . ALA A 1 103 ? -11.606 -2.387 22.716 1.00 84.12 103 ALA A C 1
ATOM 801 O O . ALA A 1 103 ? -12.766 -2.295 22.318 1.00 84.12 103 ALA A O 1
ATOM 802 N N . ARG A 1 104 ? -11.282 -3.023 23.846 1.00 84.56 104 ARG A N 1
ATOM 803 C CA . ARG A 1 104 ? -12.256 -3.700 24.701 1.00 84.56 104 ARG A CA 1
ATOM 804 C C . ARG A 1 104 ? -13.306 -2.723 25.223 1.00 84.56 104 ARG A C 1
ATOM 806 O O . ARG A 1 104 ? -14.496 -3.002 25.123 1.00 84.56 104 ARG A O 1
ATOM 813 N N . SER A 1 105 ? -12.884 -1.543 25.681 1.00 85.19 105 SER A N 1
ATOM 814 C CA . SER A 1 105 ? -13.807 -0.504 26.145 1.00 85.19 105 SER A CA 1
ATOM 815 C C . SER A 1 105 ? -14.736 -0.004 25.032 1.00 85.19 105 SER A C 1
ATOM 817 O O . SER A 1 105 ? -15.918 0.224 25.275 1.00 85.19 105 SER A O 1
ATOM 819 N N . ALA A 1 106 ? -14.227 0.156 23.806 1.00 84.19 106 ALA A N 1
ATOM 820 C CA . ALA A 1 106 ? -15.009 0.601 22.660 1.00 84.19 106 ALA A CA 1
ATOM 821 C C . ALA A 1 106 ? -16.039 -0.457 22.254 1.00 84.19 106 ALA A C 1
ATOM 823 O O . ALA A 1 106 ? -17.210 -0.123 22.091 1.00 84.19 106 ALA A O 1
ATOM 824 N N . ILE A 1 107 ? -15.631 -1.727 22.195 1.00 86.81 107 ILE A N 1
ATOM 825 C CA . ILE A 1 107 ? -16.521 -2.859 21.915 1.00 86.81 107 ILE A CA 1
ATOM 826 C C . ILE A 1 107 ? -17.604 -2.969 22.992 1.00 86.81 107 ILE A C 1
ATOM 828 O O . ILE A 1 107 ? -18.783 -3.026 22.655 1.00 86.81 107 ILE A O 1
ATOM 832 N N . ALA A 1 108 ? -17.234 -2.922 24.275 1.00 88.25 108 ALA A N 1
ATOM 833 C CA . ALA A 1 108 ? -18.190 -2.984 25.378 1.00 88.25 108 ALA A CA 1
ATOM 834 C C . ALA A 1 108 ? -19.211 -1.835 25.313 1.00 88.25 108 ALA A C 1
ATOM 836 O O . ALA A 1 108 ? -20.407 -2.067 25.478 1.00 88.25 108 ALA A O 1
ATOM 837 N N . ARG A 1 109 ? -18.772 -0.601 25.013 1.00 86.88 109 ARG A N 1
ATOM 838 C CA . ARG A 1 109 ? -19.681 0.543 24.811 1.00 86.88 109 ARG A CA 1
ATOM 839 C C . ARG A 1 109 ? -20.641 0.314 23.642 1.00 86.88 109 ARG A C 1
ATOM 841 O O . ARG A 1 109 ? -21.832 0.574 23.790 1.00 86.88 109 ARG A O 1
ATOM 848 N N . SER A 1 110 ? -20.148 -0.184 22.510 1.00 87.88 110 SER A N 1
ATOM 849 C CA . SER A 1 110 ? -20.979 -0.474 21.337 1.00 87.88 110 SER A CA 1
ATOM 850 C C . S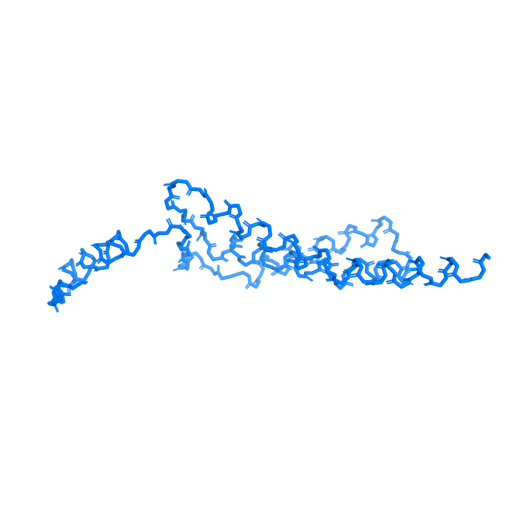ER A 1 110 ? -21.988 -1.596 21.595 1.00 87.88 110 SER A C 1
ATOM 852 O O . SER A 1 110 ? -23.144 -1.462 21.211 1.00 87.88 110 SER A O 1
ATOM 854 N N . LEU A 1 111 ? -21.591 -2.671 22.279 1.00 89.25 111 LEU A N 1
ATOM 855 C CA . LEU A 1 111 ? -22.479 -3.788 22.623 1.00 89.25 111 LEU A CA 1
ATOM 856 C C . LEU A 1 111 ? -23.572 -3.365 23.607 1.00 89.25 111 LEU A C 1
ATOM 858 O O . LEU A 1 111 ? -24.744 -3.653 23.370 1.00 89.25 111 LEU A O 1
ATOM 862 N N . ARG A 1 112 ? -23.221 -2.581 24.635 1.00 88.56 112 ARG A N 1
ATOM 863 C CA . ARG A 1 112 ? -24.208 -1.997 25.557 1.00 88.56 112 ARG A CA 1
ATOM 864 C C . ARG A 1 112 ? -25.197 -1.082 24.835 1.00 88.56 112 ARG A C 1
ATOM 866 O O . ARG A 1 112 ? -26.385 -1.144 25.117 1.00 88.56 112 ARG A O 1
ATOM 873 N N . ALA A 1 113 ? -24.738 -0.277 23.872 1.00 89.44 113 ALA A N 1
ATOM 874 C CA . ALA A 1 113 ? -25.625 0.560 23.058 1.00 89.44 113 ALA A CA 1
ATOM 875 C C . ALA A 1 113 ? -26.601 -0.260 22.189 1.00 89.44 113 ALA A C 1
ATOM 877 O O . ALA A 1 113 ? -27.657 0.242 21.815 1.00 89.44 113 ALA A O 1
ATOM 878 N N . MET A 1 114 ? -26.269 -1.519 21.893 1.00 91.31 114 MET A N 1
ATOM 879 C CA . MET A 1 114 ? -27.131 -2.467 21.183 1.00 91.31 114 MET A CA 1
ATOM 880 C C . MET A 1 114 ? -27.960 -3.356 22.127 1.00 91.31 114 MET A C 1
ATOM 882 O O . MET A 1 114 ? -28.574 -4.311 21.660 1.00 91.31 114 MET A O 1
ATOM 886 N N . ASN A 1 115 ? -27.990 -3.066 23.437 1.00 90.19 115 ASN A N 1
ATOM 887 C CA . ASN A 1 115 ? -28.619 -3.901 24.471 1.00 90.19 115 ASN A CA 1
ATOM 888 C C . ASN A 1 115 ? -28.112 -5.354 24.492 1.00 90.19 115 ASN A C 1
ATOM 890 O O . ASN A 1 115 ? -28.838 -6.270 24.876 1.00 90.19 115 ASN A O 1
ATOM 894 N N . VAL A 1 116 ? -26.860 -5.573 24.088 1.00 87.31 116 VAL A N 1
ATOM 895 C CA . VAL A 1 116 ? -26.195 -6.866 24.236 1.00 87.31 116 VAL A CA 1
ATOM 896 C C . VAL A 1 116 ? -25.429 -6.849 25.550 1.00 87.31 116 VAL A C 1
ATOM 898 O O . VAL A 1 116 ? -24.548 -6.009 25.752 1.00 87.31 116 VAL A O 1
ATOM 901 N N . ASP A 1 117 ? -25.779 -7.773 26.440 1.00 78.00 117 ASP A N 1
ATOM 902 C CA . ASP A 1 117 ? -25.130 -7.899 27.738 1.00 78.00 117 ASP A CA 1
ATOM 903 C C . ASP A 1 117 ? -23.719 -8.468 27.541 1.00 78.00 117 ASP A C 1
ATOM 905 O O . ASP A 1 117 ? -23.538 -9.579 27.037 1.00 78.00 117 ASP A O 1
ATOM 909 N N . PHE A 1 118 ? -22.703 -7.666 27.856 1.00 72.06 118 PHE A N 1
ATOM 910 C CA . PHE A 1 118 ? -21.302 -8.045 27.702 1.00 72.06 118 PHE A CA 1
ATOM 911 C C . PHE A 1 118 ? -20.681 -8.156 29.090 1.00 72.06 118 PHE A C 1
ATOM 913 O O . PHE A 1 118 ? -20.363 -7.140 29.715 1.00 72.06 118 PHE A O 1
ATOM 920 N N . ALA A 1 119 ? -20.538 -9.393 29.569 1.00 69.81 119 ALA A N 1
ATOM 921 C CA . ALA A 1 119 ? -19.852 -9.697 30.816 1.00 69.81 119 ALA A CA 1
ATOM 922 C C . ALA A 1 119 ? -18.370 -9.330 30.666 1.00 69.81 119 ALA A C 1
ATOM 924 O O . ALA A 1 119 ? -17.630 -9.921 29.879 1.00 69.81 119 ALA A O 1
ATOM 925 N N . ASP A 1 120 ? -17.952 -8.286 31.374 1.00 63.66 120 ASP A N 1
ATOM 926 C CA . ASP A 1 120 ? -16.581 -7.805 31.335 1.00 63.66 120 ASP A CA 1
ATOM 927 C C . ASP A 1 120 ? -15.749 -8.661 32.303 1.00 63.66 120 ASP A C 1
ATOM 929 O O . ASP A 1 120 ? -15.544 -8.287 33.454 1.00 63.66 120 ASP A O 1
ATOM 933 N N . ASP A 1 121 ? -15.301 -9.840 31.856 1.00 58.44 121 ASP A N 1
ATOM 934 C CA . ASP A 1 121 ? -14.389 -10.685 32.639 1.00 58.44 121 ASP A CA 1
ATOM 935 C C . ASP A 1 121 ? -13.025 -9.986 32.728 1.00 58.44 121 ASP A C 1
ATOM 937 O O . ASP A 1 121 ? -12.173 -10.088 31.835 1.00 58.44 121 ASP A O 1
ATOM 941 N N . ALA A 1 122 ? -12.875 -9.141 33.743 1.00 55.25 122 ALA A N 1
ATOM 942 C CA . ALA A 1 122 ? -11.659 -8.411 34.048 1.00 55.25 122 ALA A CA 1
ATOM 943 C C . ALA A 1 122 ? -10.571 -9.404 34.488 1.00 55.25 122 ALA A C 1
ATOM 945 O O . ALA A 1 122 ? -10.626 -9.953 35.587 1.00 55.25 122 ALA A O 1
ATOM 946 N N . GLY A 1 123 ? -9.596 -9.619 33.606 1.00 47.47 123 GLY A N 1
ATOM 947 C CA . GLY A 1 123 ? -8.345 -10.333 33.850 1.00 47.47 123 GLY A CA 1
ATOM 948 C C . GLY A 1 123 ? -7.219 -9.622 33.125 1.00 47.47 123 GLY A C 1
ATOM 949 O O . GLY A 1 123 ? -7.391 -9.375 31.906 1.00 47.47 123 GLY A O 1
#

Secondary structure (DSSP, 8-state):
-HHHHHHHHHHHHHHHHHHHHHHHHHHHHHHHTSSS-EEEEHHHHHHHHHHHHHHHHHHHHHHHHT--HHHHHHHHHHHHHHHHHHSPPTT-EEEES--HHHHHHHHHHHHHHTT--------

Foldseek 3Di:
DVVVVVVVVVVVLVCLQVVLVVQLVVVLVVLQPDPDKDKDFQLRVCLSVQVSVVSSVVVVVCVVVVQDPVNVVVVVVVSVVCSVPVRDPRPDIDIHNQPPVNVVVVVCVVCVVVVHDDDPPDD

pLDDT: mean 82.21, std 6.97, range [47.47, 91.31]

Radius of gyration: 21.4 Å; chains: 1; bounding box: 63×20×57 Å